Protein AF-A0A3D4BDV1-F1 (afdb_monomer)

Foldseek 3Di:
DDDVVVVVVVVVVVVVVCVVCVVVVVVLVCQQVVFPCPPPPRQRQVSNVVSVVVVCVVVVWDKDKDWAADPVGNNHTDIDIDTDDDDDDDDDDDDDDD

Solvent-accessible surface area (backbone atoms only — not comparable to full-atom values): 6212 Å² total; per-residue (Å²): 134,84,61,63,71,59,55,53,50,53,51,50,54,50,52,53,49,55,61,72,40,44,66,59,57,47,55,55,48,52,59,52,67,71,48,76,40,49,90,78,77,29,80,38,47,66,62,49,48,54,57,52,50,52,51,30,57,75,71,72,47,63,70,48,79,47,81,38,79,29,95,94,44,78,88,39,53,42,77,46,78,48,71,76,82,86,88,68,84,89,78,88,80,83,86,80,81,131

Structure (mmCIF, N/CA/C/O backbone):
data_AF-A0A3D4BDV1-F1
#
_entry.id   AF-A0A3D4BDV1-F1
#
loop_
_atom_site.group_PDB
_atom_site.id
_atom_site.type_symbol
_atom_site.label_atom_id
_atom_site.label_alt_id
_at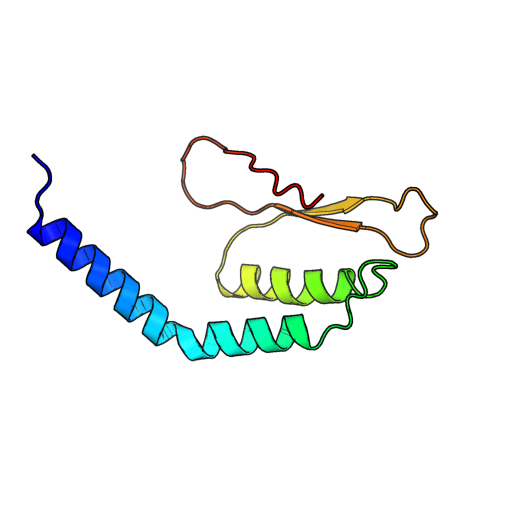om_site.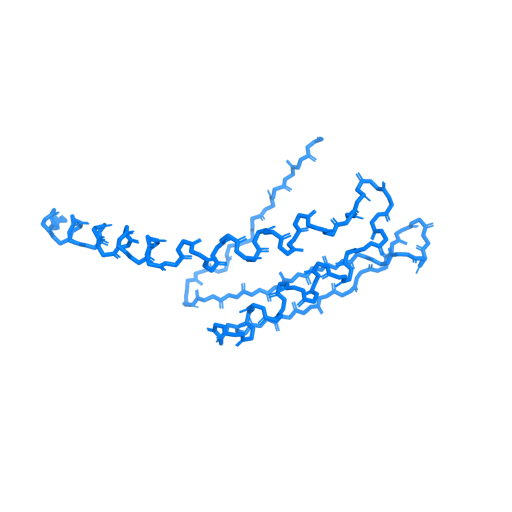label_comp_id
_atom_site.label_asym_id
_atom_site.label_entity_id
_atom_site.label_seq_id
_atom_site.pdbx_PDB_ins_code
_atom_site.Cartn_x
_atom_site.Cartn_y
_atom_site.Cartn_z
_atom_site.occupancy
_atom_site.B_iso_or_equiv
_atom_site.auth_seq_id
_atom_site.auth_comp_id
_atom_site.auth_asym_id
_atom_site.auth_atom_id
_atom_site.pdbx_PDB_model_num
ATOM 1 N N . MET A 1 1 ? -25.227 21.813 16.618 1.00 50.47 1 MET A N 1
ATOM 2 C CA . MET A 1 1 ? -24.485 21.518 17.864 1.00 50.47 1 MET A CA 1
ATOM 3 C C . MET A 1 1 ? -23.869 20.141 17.715 1.00 50.47 1 MET A C 1
ATOM 5 O O . MET A 1 1 ? -24.618 19.193 17.524 1.00 50.47 1 MET A O 1
ATOM 9 N N . VAL A 1 2 ? -22.540 20.036 17.722 1.00 61.28 2 VAL A N 1
ATOM 10 C CA . VAL A 1 2 ? -21.841 18.741 17.698 1.00 61.28 2 VAL A CA 1
ATOM 11 C C . VAL A 1 2 ? -21.939 18.120 19.091 1.00 61.28 2 VAL A C 1
ATOM 13 O O . VAL A 1 2 ? -21.678 18.798 20.084 1.00 61.28 2 VAL A O 1
ATOM 16 N N . ASN A 1 3 ? -22.347 16.853 19.176 1.00 76.38 3 ASN A N 1
ATOM 17 C CA . ASN A 1 3 ? -22.391 16.132 20.444 1.00 76.38 3 ASN A CA 1
ATOM 18 C C . ASN A 1 3 ? -20.964 15.725 20.841 1.00 76.38 3 ASN A C 1
ATOM 20 O O . ASN A 1 3 ? -20.426 14.744 20.333 1.00 76.38 3 ASN A O 1
ATOM 24 N N . TYR A 1 4 ? -20.352 16.493 21.739 1.00 74.12 4 TYR A N 1
ATOM 25 C CA . TYR A 1 4 ? -18.977 16.275 22.198 1.00 74.12 4 TYR A CA 1
ATOM 26 C C . TYR A 1 4 ? -18.740 14.884 22.805 1.00 74.12 4 TYR A C 1
ATOM 28 O O . TYR A 1 4 ? -17.659 14.330 22.623 1.00 74.12 4 TYR A O 1
ATOM 36 N N . ASN A 1 5 ? -19.744 14.290 23.458 1.00 72.25 5 ASN A N 1
ATOM 37 C CA . ASN A 1 5 ? -19.620 12.947 24.035 1.00 72.25 5 ASN A CA 1
ATOM 38 C C . ASN A 1 5 ? -19.496 11.870 22.946 1.00 72.25 5 ASN A C 1
ATOM 40 O O . ASN A 1 5 ? -18.716 10.939 23.101 1.00 72.25 5 ASN A O 1
ATOM 44 N N . LEU A 1 6 ? -20.206 12.037 21.824 1.00 75.06 6 LEU A N 1
ATOM 45 C CA . LEU A 1 6 ? -20.109 11.140 20.667 1.00 75.06 6 LEU A CA 1
ATOM 46 C C . LEU A 1 6 ? -18.745 11.265 19.971 1.00 75.06 6 LEU A C 1
ATOM 48 O O . LEU A 1 6 ? -18.149 10.268 19.584 1.00 75.06 6 LEU A O 1
ATOM 52 N N . VAL A 1 7 ? -18.227 12.489 19.837 1.00 72.19 7 VAL A N 1
ATOM 53 C CA . VA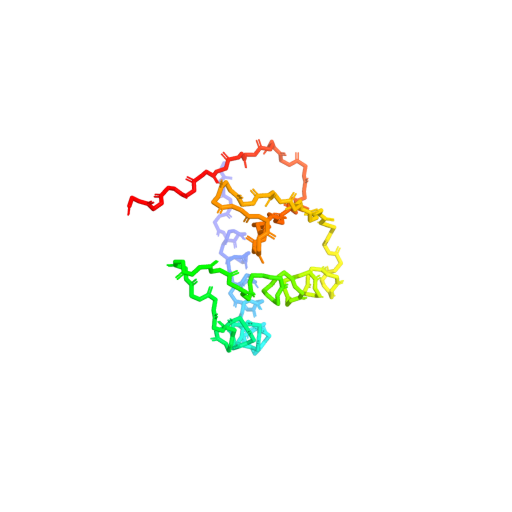L A 1 7 ? -16.904 12.726 19.233 1.00 72.19 7 VAL A CA 1
ATOM 54 C C . VAL A 1 7 ? -15.784 12.133 20.090 1.00 72.19 7 VAL A C 1
ATOM 56 O O . VAL A 1 7 ? -14.829 11.577 19.549 1.00 72.19 7 VAL A O 1
ATOM 59 N N . MET A 1 8 ? -15.888 12.229 21.420 1.00 74.12 8 MET A N 1
ATOM 60 C CA . MET A 1 8 ? -14.924 11.594 22.323 1.00 74.12 8 MET A CA 1
ATOM 61 C C . MET A 1 8 ? -14.970 10.066 22.221 1.00 74.12 8 MET A C 1
ATOM 63 O O . MET A 1 8 ? -13.909 9.457 22.151 1.00 74.12 8 MET A O 1
ATOM 67 N N . ASP A 1 9 ? -16.159 9.464 22.146 1.00 87.12 9 ASP A N 1
ATOM 68 C CA . ASP A 1 9 ? -16.334 8.009 22.011 1.00 87.12 9 ASP A CA 1
ATOM 69 C C . ASP A 1 9 ? -15.701 7.457 20.721 1.00 87.12 9 ASP A C 1
ATOM 71 O O . ASP A 1 9 ? -14.864 6.557 20.775 1.00 87.12 9 ASP A O 1
ATOM 75 N N . VAL A 1 10 ? -15.978 8.082 19.570 1.00 91.56 10 VAL A N 1
ATOM 76 C CA . VAL A 1 10 ? -15.364 7.697 18.283 1.00 91.56 10 VAL A CA 1
ATOM 77 C C . VAL A 1 10 ? -13.840 7.820 18.331 1.00 91.56 10 VAL A C 1
ATOM 79 O O . VAL A 1 10 ? -13.125 6.966 17.812 1.00 91.56 10 VAL A O 1
ATOM 82 N N . LYS A 1 11 ? -13.314 8.867 18.977 1.00 93.25 11 LYS A N 1
ATOM 83 C CA . LYS A 1 11 ? -11.865 9.041 19.113 1.00 93.25 11 LYS A CA 1
ATOM 84 C C . LYS A 1 11 ? -11.227 7.896 19.903 1.00 93.25 11 LYS A C 1
ATOM 86 O O . LYS A 1 11 ? -10.161 7.433 19.507 1.00 93.25 11 LYS A O 1
ATOM 91 N N . PHE A 1 12 ? -11.848 7.452 20.996 1.00 94.38 12 PHE A N 1
ATOM 92 C CA . PHE A 1 12 ? -11.336 6.317 21.768 1.00 94.38 12 PHE A CA 1
ATOM 93 C C . PHE A 1 12 ? -11.401 5.019 20.966 1.00 94.38 12 PHE A C 1
ATOM 95 O O . PHE A 1 12 ? -10.403 4.313 20.908 1.00 94.38 12 PHE A O 1
ATOM 102 N N . GLN A 1 13 ? -12.501 4.776 20.250 1.00 94.50 13 GLN A N 1
ATOM 103 C CA . GLN A 1 13 ? -12.637 3.608 19.372 1.00 94.50 13 GLN A CA 1
ATOM 104 C C . GLN A 1 13 ? -11.544 3.556 18.296 1.00 94.50 13 GLN A C 1
ATOM 106 O O . GLN A 1 13 ? -10.978 2.496 18.047 1.00 94.50 13 GLN A O 1
ATOM 111 N N . ILE A 1 14 ? -11.201 4.698 17.690 1.00 94.81 14 ILE A N 1
ATOM 112 C CA . ILE A 1 14 ? -10.109 4.780 16.710 1.00 94.81 14 ILE A CA 1
ATOM 113 C C . ILE A 1 14 ? -8.755 4.489 17.367 1.00 94.81 14 ILE A C 1
ATOM 115 O O . ILE A 1 14 ? -7.949 3.761 16.798 1.00 94.81 14 ILE A O 1
ATOM 119 N N . ILE A 1 15 ? -8.488 5.044 18.553 1.00 95.75 15 ILE A N 1
ATOM 120 C CA . ILE A 1 15 ? -7.228 4.797 19.272 1.00 95.75 15 ILE A CA 1
ATOM 121 C C . ILE A 1 15 ? -7.091 3.314 19.629 1.00 95.75 15 ILE A C 1
ATOM 123 O O . ILE A 1 15 ? -6.021 2.744 19.421 1.00 95.75 15 ILE A O 1
ATOM 127 N N . ASP A 1 16 ? -8.161 2.692 20.120 1.00 96.50 16 ASP A N 1
ATOM 128 C CA . ASP A 1 16 ? -8.169 1.276 20.480 1.00 96.50 16 ASP A CA 1
ATOM 129 C C . ASP A 1 16 ? -7.969 0.385 19.246 1.00 96.50 16 ASP A C 1
ATOM 131 O O . ASP A 1 16 ? -7.205 -0.576 19.311 1.00 96.50 16 ASP A O 1
ATOM 135 N N . ALA A 1 17 ? -8.575 0.735 18.105 1.00 95.12 17 ALA A N 1
ATOM 136 C CA . ALA A 1 17 ? -8.354 0.038 16.837 1.00 95.12 17 ALA A CA 1
ATOM 137 C C . ALA A 1 17 ? -6.891 0.149 16.368 1.00 95.12 17 ALA A C 1
ATOM 139 O O . ALA A 1 17 ? -6.254 -0.860 16.085 1.00 95.12 17 ALA A O 1
ATOM 140 N N . ILE A 1 18 ? -6.313 1.356 16.385 1.00 94.69 18 ILE A N 1
ATOM 141 C CA . ILE A 1 18 ? -4.897 1.573 16.035 1.00 94.69 18 ILE A CA 1
ATOM 142 C C . ILE A 1 18 ? -3.971 0.772 16.963 1.00 94.69 18 ILE A C 1
ATOM 144 O O . ILE A 1 18 ? -2.974 0.209 16.513 1.00 94.69 18 ILE A O 1
ATOM 148 N N . ALA A 1 19 ? -4.279 0.723 18.262 1.00 96.12 19 ALA A N 1
ATOM 149 C CA . ALA A 1 19 ? -3.499 -0.047 19.225 1.00 96.12 19 ALA A CA 1
ATOM 150 C C . ALA A 1 19 ? -3.607 -1.560 18.976 1.00 96.12 19 ALA A C 1
ATOM 152 O O . ALA A 1 19 ? -2.604 -2.264 19.091 1.00 96.12 19 ALA A O 1
ATOM 153 N N . ALA A 1 20 ? -4.792 -2.055 18.608 1.00 96.88 20 ALA A N 1
ATOM 154 C CA . ALA A 1 20 ? -5.003 -3.456 18.252 1.00 96.88 20 ALA A CA 1
ATOM 155 C C . ALA A 1 20 ? -4.211 -3.862 16.995 1.00 96.88 20 ALA A C 1
ATOM 157 O O . ALA A 1 20 ? -3.645 -4.955 16.958 1.00 96.88 20 ALA A O 1
ATOM 158 N N . ASP A 1 21 ? -4.078 -2.951 16.028 1.00 95.50 21 ASP A N 1
ATOM 159 C CA . ASP A 1 21 ? -3.380 -3.191 14.759 1.00 95.50 21 ASP A CA 1
ATOM 160 C C . ASP A 1 21 ? -1.868 -2.906 14.826 1.00 95.50 21 ASP A C 1
ATOM 162 O O . ASP A 1 21 ? -1.159 -3.010 13.823 1.00 95.50 21 ASP A O 1
ATOM 166 N N . GLN A 1 22 ? -1.324 -2.571 16.004 1.00 96.12 22 GLN A N 1
ATOM 167 C CA . GLN A 1 22 ? 0.082 -2.179 16.165 1.00 96.12 22 GLN A CA 1
ATOM 168 C C . GLN A 1 22 ? 1.063 -3.196 15.566 1.00 96.12 22 GLN A C 1
ATOM 170 O O . GLN A 1 22 ? 2.015 -2.812 14.884 1.00 96.12 22 GLN A O 1
ATOM 175 N N . ASN A 1 23 ? 0.849 -4.488 15.822 1.00 96.19 23 ASN A N 1
ATOM 176 C CA . ASN A 1 23 ? 1.736 -5.535 15.320 1.00 96.19 23 ASN A CA 1
ATOM 177 C C . ASN A 1 23 ? 1.646 -5.675 13.793 1.00 96.19 23 ASN A C 1
ATOM 179 O O . ASN A 1 23 ? 2.651 -5.889 13.125 1.00 96.19 23 ASN A O 1
ATOM 183 N N . GLU A 1 24 ? 0.451 -5.515 13.232 1.00 94.81 24 GLU A N 1
ATOM 184 C CA . GLU A 1 24 ? 0.237 -5.556 11.789 1.00 94.81 24 GLU A CA 1
ATOM 185 C C . GLU A 1 24 ? 0.922 -4.377 11.088 1.00 94.81 24 GLU A C 1
ATOM 187 O O . GLU A 1 24 ? 1.641 -4.578 10.106 1.00 94.81 24 GLU A O 1
ATOM 192 N N . MET A 1 25 ? 0.786 -3.167 11.645 1.00 95.12 25 MET A N 1
ATOM 193 C CA . MET A 1 25 ? 1.496 -1.971 11.181 1.00 95.12 25 MET A CA 1
ATOM 194 C C . MET A 1 25 ? 3.019 -2.124 11.277 1.00 95.12 25 MET A C 1
ATOM 196 O O . MET A 1 25 ? 3.742 -1.644 10.402 1.00 95.12 25 MET A O 1
ATOM 200 N N . LEU A 1 26 ? 3.523 -2.801 12.313 1.00 96.69 26 LEU A N 1
ATOM 201 C CA . LEU A 1 26 ? 4.950 -3.091 12.436 1.00 96.69 26 LEU A CA 1
ATOM 202 C C . LEU A 1 26 ? 5.417 -4.030 11.319 1.00 96.69 26 LEU A C 1
ATOM 204 O O . LEU A 1 26 ? 6.346 -3.685 10.596 1.00 96.69 26 LEU A O 1
ATOM 208 N N . VAL A 1 27 ? 4.737 -5.164 11.126 1.00 95.75 27 VAL A N 1
ATOM 209 C CA . VAL A 1 27 ? 5.111 -6.180 10.127 1.00 95.75 27 VAL A CA 1
ATOM 210 C C . VAL A 1 27 ? 5.110 -5.616 8.705 1.00 95.75 27 VAL A C 1
ATOM 212 O O . VAL A 1 27 ? 6.050 -5.864 7.948 1.00 95.75 27 VAL A O 1
ATOM 215 N N . ILE A 1 28 ? 4.090 -4.837 8.322 1.00 95.50 28 ILE A N 1
ATOM 216 C CA . ILE A 1 28 ? 4.072 -4.206 6.992 1.00 95.50 28 ILE A CA 1
ATOM 217 C C . ILE A 1 28 ? 5.214 -3.192 6.842 1.00 95.50 28 ILE A C 1
ATOM 219 O O . ILE A 1 28 ? 5.879 -3.169 5.807 1.00 95.50 28 ILE A O 1
ATOM 223 N N . THR A 1 29 ? 5.486 -2.394 7.879 1.00 95.88 29 THR A N 1
ATOM 224 C CA . THR A 1 29 ? 6.556 -1.387 7.852 1.00 95.88 29 THR A CA 1
ATOM 225 C C . THR A 1 29 ? 7.930 -2.044 7.749 1.00 95.88 29 THR A C 1
ATOM 227 O O . THR A 1 29 ? 8.745 -1.622 6.934 1.00 95.88 29 THR A O 1
ATOM 230 N N . GLU A 1 30 ? 8.182 -3.107 8.515 1.00 96.56 30 GLU A N 1
ATOM 231 C CA . GLU A 1 30 ? 9.411 -3.903 8.422 1.00 96.56 30 GLU A CA 1
ATOM 232 C C . GLU A 1 30 ? 9.578 -4.510 7.026 1.00 96.56 30 GLU A C 1
ATOM 234 O O . GLU A 1 30 ? 10.664 -4.432 6.450 1.00 96.56 30 GLU A O 1
ATOM 239 N N . GLY A 1 31 ? 8.497 -5.048 6.450 1.00 95.81 31 GLY A N 1
ATOM 240 C CA . GLY A 1 31 ? 8.490 -5.581 5.089 1.00 95.81 31 GLY A CA 1
ATOM 241 C C . GLY A 1 31 ? 8.870 -4.539 4.036 1.00 95.81 31 GLY A C 1
ATOM 242 O O . GLY A 1 31 ? 9.641 -4.847 3.132 1.00 95.81 31 GLY A O 1
ATOM 243 N N . LEU A 1 32 ? 8.388 -3.301 4.172 1.00 94.69 32 LEU A N 1
ATOM 244 C CA . LEU A 1 32 ? 8.741 -2.200 3.272 1.00 94.69 32 LEU A CA 1
ATOM 245 C C . LEU A 1 32 ? 10.185 -1.721 3.472 1.00 94.69 32 LEU A C 1
ATOM 247 O O . LEU A 1 32 ? 10.902 -1.522 2.496 1.00 94.69 32 LEU A O 1
ATOM 251 N N . VAL A 1 33 ? 10.630 -1.556 4.721 1.00 94.25 33 VAL A N 1
ATOM 252 C CA . VAL A 1 33 ? 11.988 -1.080 5.050 1.00 94.25 33 VAL A CA 1
ATOM 253 C C . VAL A 1 33 ? 13.064 -2.094 4.658 1.00 94.25 33 VAL A C 1
ATOM 255 O O . VAL A 1 33 ? 14.176 -1.703 4.30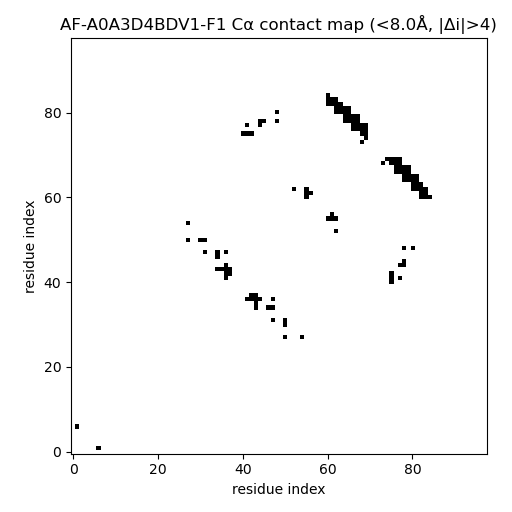7 1.00 94.25 33 VAL A O 1
ATOM 258 N N . ALA A 1 34 ? 12.749 -3.390 4.680 1.00 95.12 34 ALA A N 1
ATOM 259 C CA . ALA A 1 34 ? 13.660 -4.439 4.229 1.00 95.12 34 ALA A CA 1
ATOM 260 C C . ALA A 1 34 ? 13.970 -4.365 2.722 1.00 95.12 34 ALA A C 1
ATOM 262 O O . ALA A 1 34 ? 14.965 -4.935 2.270 1.00 95.12 34 ALA A O 1
ATOM 263 N N . ILE A 1 35 ? 13.142 -3.664 1.941 1.00 94.38 35 ILE A N 1
ATOM 264 C CA . ILE A 1 35 ? 13.347 -3.486 0.508 1.00 94.38 35 ILE A CA 1
ATOM 265 C C . ILE A 1 35 ? 14.313 -2.321 0.291 1.00 94.38 35 ILE A C 1
ATOM 267 O O . ILE A 1 35 ? 14.017 -1.165 0.594 1.00 94.38 35 ILE A O 1
ATOM 271 N N . ALA A 1 36 ? 15.474 -2.620 -0.291 1.00 89.88 36 ALA A N 1
ATOM 272 C CA . ALA A 1 36 ? 16.469 -1.624 -0.675 1.00 89.88 36 ALA A CA 1
ATOM 273 C C . ALA A 1 36 ? 15.996 -0.837 -1.911 1.00 89.88 36 ALA A C 1
ATOM 275 O O . ALA A 1 36 ? 16.437 -1.071 -3.034 1.00 89.88 36 ALA A O 1
ATOM 276 N N . THR A 1 37 ? 15.048 0.077 -1.702 1.00 82.38 37 THR A N 1
ATOM 277 C CA . THR A 1 37 ? 14.356 0.808 -2.771 1.00 82.38 37 THR A CA 1
ATOM 278 C C . THR A 1 37 ? 15.232 1.772 -3.555 1.00 82.38 37 THR A C 1
ATOM 280 O O . THR A 1 37 ? 14.812 2.129 -4.647 1.00 82.38 37 THR A O 1
ATOM 283 N N . GLU A 1 38 ? 16.398 2.166 -3.019 1.00 81.56 38 GLU A N 1
ATOM 284 C CA . GLU A 1 38 ? 17.367 3.121 -3.589 1.00 81.56 38 GLU A CA 1
ATOM 285 C C . GLU A 1 38 ? 16.733 4.102 -4.582 1.00 81.56 38 GLU A C 1
ATOM 287 O O . GLU A 1 38 ? 16.642 3.824 -5.774 1.00 81.56 38 GLU A O 1
ATOM 292 N N . ASN A 1 39 ? 16.283 5.261 -4.113 1.00 76.62 39 ASN A N 1
ATOM 293 C CA . ASN A 1 39 ? 15.688 6.269 -4.984 1.00 76.62 39 ASN A CA 1
ATOM 294 C C . ASN A 1 39 ? 16.700 7.387 -5.295 1.00 76.62 39 ASN A C 1
ATOM 296 O O . ASN A 1 39 ? 16.888 8.235 -4.416 1.00 76.62 39 ASN A O 1
ATOM 300 N N . PRO A 1 40 ? 17.320 7.470 -6.497 1.00 77.19 40 PRO A N 1
ATOM 301 C CA . PRO A 1 40 ? 17.394 6.520 -7.633 1.00 77.19 40 PRO A CA 1
ATOM 302 C C . PRO A 1 40 ? 18.430 5.384 -7.425 1.00 77.19 40 PRO A C 1
ATOM 304 O O . PRO A 1 40 ? 19.310 5.556 -6.580 1.00 77.19 40 PRO A O 1
ATOM 307 N N . PRO A 1 41 ? 18.404 4.263 -8.197 1.00 77.25 41 PRO A N 1
ATOM 308 C CA . PRO A 1 41 ? 17.697 4.039 -9.470 1.00 77.25 41 PRO A CA 1
ATOM 309 C C . PRO A 1 41 ? 16.361 3.268 -9.409 1.00 77.25 41 PRO A C 1
ATOM 311 O O . PRO A 1 41 ? 15.782 2.993 -10.459 1.00 77.25 41 PRO A O 1
ATOM 314 N N . GLY A 1 42 ? 15.846 2.924 -8.229 1.00 82.81 42 GLY A N 1
ATOM 315 C CA . GLY A 1 42 ? 14.495 2.373 -8.056 1.00 82.81 42 GLY A CA 1
ATOM 316 C C . GLY A 1 42 ? 14.342 0.899 -8.435 1.00 82.81 42 GLY A C 1
ATOM 317 O O . GLY A 1 42 ? 13.249 0.465 -8.788 1.00 82.81 42 GLY A O 1
ATOM 318 N N . THR A 1 43 ? 15.424 0.113 -8.396 1.00 86.81 43 THR A N 1
ATOM 319 C CA . THR A 1 43 ? 15.437 -1.267 -8.937 1.00 86.81 43 THR A CA 1
ATOM 320 C C . THR A 1 43 ? 14.491 -2.241 -8.237 1.00 86.81 43 THR A C 1
ATOM 322 O O . THR A 1 43 ? 14.164 -3.278 -8.804 1.00 86.81 43 THR A O 1
ATOM 325 N N . GLN A 1 44 ? 14.059 -1.910 -7.018 1.00 91.06 44 GLN A N 1
ATOM 326 C CA . GLN A 1 44 ? 13.233 -2.767 -6.168 1.00 91.06 44 GLN A CA 1
ATOM 327 C C . GLN A 1 44 ? 11.813 -2.224 -5.962 1.00 91.06 44 GLN A C 1
ATOM 329 O O . GLN A 1 44 ? 11.104 -2.679 -5.068 1.00 91.06 44 GLN A O 1
ATOM 334 N N . TYR A 1 45 ? 11.365 -1.253 -6.767 1.00 91.19 45 TYR A N 1
ATOM 335 C CA . TYR A 1 45 ? 10.007 -0.722 -6.618 1.00 91.19 45 TYR A CA 1
ATOM 336 C C . TYR A 1 45 ? 8.923 -1.777 -6.840 1.00 91.19 45 TYR A C 1
ATOM 338 O O . TYR A 1 45 ? 7.928 -1.742 -6.129 1.00 91.19 45 TYR A O 1
ATOM 346 N N . GLU A 1 46 ? 9.127 -2.747 -7.733 1.00 92.56 46 GLU A N 1
ATOM 347 C CA . GLU A 1 46 ? 8.176 -3.852 -7.935 1.00 92.56 46 GLU A CA 1
ATOM 348 C C . GLU A 1 46 ? 7.961 -4.667 -6.649 1.00 92.56 46 GLU A C 1
ATOM 350 O O . GLU A 1 46 ? 6.824 -4.909 -6.259 1.00 92.56 46 GLU A O 1
ATOM 355 N N . ALA A 1 47 ? 9.031 -4.956 -5.899 1.00 94.06 47 ALA A N 1
ATOM 356 C CA . ALA A 1 47 ? 8.920 -5.639 -4.610 1.00 94.06 47 ALA A CA 1
ATOM 357 C C . ALA A 1 47 ? 8.112 -4.824 -3.581 1.00 94.06 47 ALA A C 1
ATOM 359 O O . ALA A 1 47 ? 7.398 -5.393 -2.754 1.00 94.06 47 ALA A O 1
ATOM 360 N N . CYS A 1 48 ? 8.183 -3.486 -3.624 1.00 94.50 48 CYS A N 1
ATOM 361 C CA . CYS A 1 48 ? 7.321 -2.647 -2.787 1.00 94.50 48 CYS A CA 1
ATOM 362 C C . CYS A 1 48 ? 5.856 -2.751 -3.203 1.00 94.50 48 CYS A C 1
ATOM 364 O O . CYS A 1 48 ? 4.984 -2.796 -2.336 1.00 94.50 48 CYS A O 1
ATOM 366 N N . ILE A 1 49 ? 5.585 -2.799 -4.509 1.00 95.50 49 ILE A N 1
ATOM 367 C CA . ILE A 1 49 ? 4.230 -2.989 -5.026 1.00 95.50 49 ILE A CA 1
ATOM 368 C C . ILE A 1 49 ? 3.666 -4.326 -4.557 1.00 95.50 49 ILE A C 1
ATOM 370 O O . ILE A 1 49 ? 2.543 -4.344 -4.061 1.00 95.50 49 ILE A O 1
ATOM 374 N N . ASP A 1 50 ? 4.438 -5.410 -4.596 1.00 96.06 50 ASP A N 1
ATOM 375 C CA . ASP A 1 50 ? 3.997 -6.722 -4.104 1.00 96.06 50 ASP A CA 1
ATOM 376 C C . ASP A 1 50 ? 3.606 -6.693 -2.617 1.00 96.06 50 ASP A C 1
ATOM 378 O O . ASP A 1 50 ? 2.579 -7.246 -2.222 1.00 96.06 50 ASP A O 1
ATOM 382 N N . VAL A 1 51 ? 4.392 -6.014 -1.771 1.00 96.44 51 VAL A N 1
ATOM 383 C CA . VAL A 1 51 ? 4.069 -5.874 -0.339 1.00 96.44 51 VAL A CA 1
ATOM 384 C C . VAL A 1 51 ? 2.777 -5.081 -0.135 1.00 96.44 51 VAL A C 1
ATOM 386 O O . VAL A 1 51 ? 1.923 -5.495 0.652 1.00 96.44 51 VAL A O 1
ATOM 389 N N . LEU A 1 52 ? 2.623 -3.955 -0.835 1.00 96.00 52 LEU A N 1
ATOM 390 C CA . LEU A 1 52 ? 1.466 -3.070 -0.685 1.00 96.00 52 LEU A CA 1
ATOM 391 C C . LEU A 1 52 ? 0.184 -3.702 -1.234 1.00 96.00 52 LEU A C 1
ATOM 393 O O . LEU A 1 52 ? -0.850 -3.659 -0.576 1.00 96.00 52 LEU A O 1
ATOM 397 N N . THR A 1 53 ? 0.249 -4.315 -2.413 1.00 97.19 53 THR A N 1
ATOM 398 C CA . THR A 1 53 ? -0.904 -4.953 -3.063 1.00 97.19 53 THR A CA 1
ATOM 399 C C . THR A 1 53 ? -1.394 -6.168 -2.290 1.00 97.19 53 THR A C 1
ATOM 401 O O . THR A 1 53 ? -2.589 -6.268 -2.027 1.00 97.19 53 THR A O 1
ATOM 404 N N . ARG A 1 54 ? -0.483 -7.006 -1.774 1.00 96.75 54 ARG A N 1
ATOM 405 C CA . ARG A 1 54 ? -0.850 -8.095 -0.859 1.00 96.75 54 ARG A CA 1
ATOM 406 C C . ARG 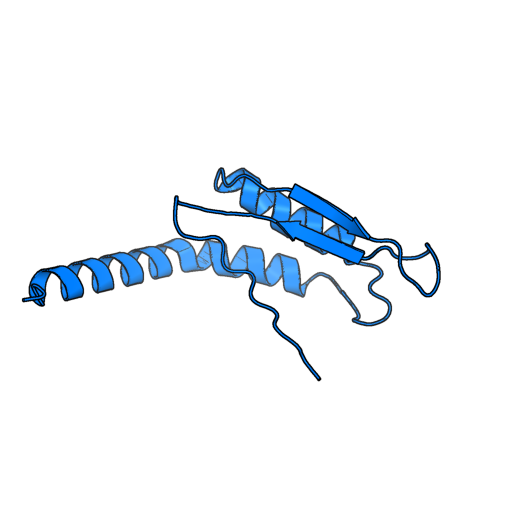A 1 54 ? -1.582 -7.579 0.379 1.00 96.75 54 ARG A C 1
ATOM 408 O O . ARG A 1 54 ? -2.553 -8.194 0.808 1.00 96.75 54 ARG A O 1
ATOM 415 N N . LYS A 1 55 ? -1.152 -6.447 0.947 1.00 95.50 55 LYS A N 1
ATOM 416 C CA . LYS A 1 55 ? -1.855 -5.844 2.086 1.00 95.50 55 LYS A CA 1
ATOM 417 C C . LYS A 1 55 ? -3.259 -5.378 1.709 1.00 95.50 55 LYS A C 1
ATOM 419 O O . LYS A 1 55 ? -4.190 -5.599 2.477 1.00 95.50 55 LYS A O 1
ATOM 424 N N . LEU A 1 56 ? -3.401 -4.729 0.555 1.00 96.19 56 LEU A N 1
ATOM 425 C CA . LEU A 1 56 ? -4.687 -4.249 0.052 1.00 96.19 56 LEU A CA 1
ATOM 426 C C . LEU A 1 56 ? -5.662 -5.412 -0.187 1.00 96.19 56 LEU A C 1
ATOM 428 O O . LEU A 1 56 ? -6.819 -5.318 0.222 1.00 96.19 56 LEU A O 1
ATOM 432 N N . ASP A 1 57 ? -5.175 -6.533 -0.726 1.00 97.12 57 ASP A N 1
ATOM 433 C CA . ASP A 1 57 ? -5.940 -7.780 -0.838 1.00 97.12 57 ASP A CA 1
ATOM 434 C C . ASP A 1 57 ? -6.364 -8.324 0.535 1.00 97.12 57 ASP A C 1
ATOM 436 O O . ASP A 1 57 ? -7.536 -8.641 0.739 1.00 97.12 57 ASP A O 1
ATOM 440 N N . GLU A 1 58 ? -5.442 -8.398 1.505 1.00 95.75 58 GLU A N 1
ATOM 441 C CA . GLU A 1 58 ? -5.724 -8.888 2.866 1.00 95.75 58 GLU A CA 1
ATOM 442 C C . GLU A 1 58 ? -6.859 -8.103 3.549 1.00 95.75 58 GLU A C 1
ATOM 444 O O . GLU A 1 58 ? -7.703 -8.695 4.225 1.00 95.75 58 GLU A O 1
ATOM 449 N N . ILE A 1 59 ? -6.907 -6.780 3.352 1.00 93.25 59 ILE A N 1
ATOM 450 C CA . ILE A 1 59 ? -7.945 -5.907 3.928 1.00 93.25 59 ILE A CA 1
ATOM 451 C C . ILE A 1 59 ? -9.172 -5.737 3.018 1.00 93.25 59 ILE A C 1
ATOM 453 O O . ILE A 1 59 ? -10.083 -4.985 3.359 1.00 93.25 59 ILE A O 1
ATOM 457 N N . ASN A 1 60 ? -9.230 -6.454 1.890 1.00 95.62 60 ASN A N 1
ATOM 458 C CA . ASN A 1 60 ? -10.298 -6.388 0.887 1.00 95.62 60 ASN A CA 1
ATOM 459 C C . ASN A 1 60 ? -10.537 -4.973 0.330 1.00 95.62 60 ASN A C 1
ATOM 461 O O . ASN A 1 60 ? -11.681 -4.572 0.095 1.00 95.62 60 ASN A O 1
ATOM 465 N N . LEU A 1 61 ? -9.465 -4.207 0.118 1.00 95.00 61 LEU A N 1
ATOM 466 C CA . LEU A 1 61 ? -9.533 -2.875 -0.469 1.00 95.00 61 LEU A CA 1
ATOM 467 C C . LEU A 1 61 ? -9.116 -2.930 -1.940 1.00 95.00 61 LEU A C 1
ATOM 469 O O . LEU A 1 61 ? -7.973 -3.238 -2.261 1.00 95.00 61 LEU A O 1
ATOM 473 N N . ALA A 1 62 ? -10.050 -2.611 -2.837 1.00 94.94 62 ALA A N 1
ATOM 474 C CA . ALA A 1 62 ? -9.791 -2.621 -4.272 1.00 94.94 62 ALA A CA 1
ATOM 475 C C . ALA A 1 62 ? -8.673 -1.636 -4.655 1.00 94.94 62 ALA A C 1
ATOM 477 O O . ALA A 1 62 ? -8.574 -0.528 -4.110 1.00 94.94 62 ALA A O 1
ATOM 478 N N . TYR A 1 63 ? -7.850 -2.034 -5.623 1.00 96.00 63 TYR A N 1
ATOM 479 C CA . TYR A 1 63 ? -6.762 -1.211 -6.130 1.00 96.00 63 TYR A CA 1
ATOM 480 C C . TYR A 1 63 ? -6.477 -1.461 -7.613 1.00 96.00 63 TYR A C 1
ATOM 482 O O . TYR A 1 63 ? -6.845 -2.489 -8.180 1.00 96.00 63 TYR A O 1
ATOM 490 N N . GLU A 1 64 ? -5.784 -0.508 -8.227 1.00 96.50 64 GLU A N 1
ATOM 491 C CA . GLU A 1 64 ? -5.209 -0.594 -9.566 1.00 96.50 64 GLU A CA 1
ATOM 492 C C . GLU A 1 64 ? -3.709 -0.295 -9.487 1.00 96.50 64 GLU A C 1
ATOM 494 O O . GLU A 1 64 ? -3.291 0.652 -8.817 1.00 96.50 64 GLU A O 1
ATOM 499 N N . VAL A 1 65 ? -2.898 -1.095 -10.182 1.00 96.12 65 VAL A N 1
ATOM 500 C CA . VAL A 1 65 ? -1.462 -0.843 -10.351 1.00 96.12 65 VAL A CA 1
ATOM 501 C C . VAL A 1 65 ? -1.222 -0.280 -11.745 1.00 96.12 65 VAL A C 1
ATOM 503 O O . VAL A 1 65 ? -1.553 -0.919 -12.742 1.00 96.12 65 VAL A O 1
ATOM 506 N N . ILE A 1 66 ? -0.602 0.896 -11.815 1.00 94.38 66 ILE A N 1
ATOM 507 C CA . ILE A 1 66 ? -0.220 1.546 -13.070 1.00 94.38 66 ILE A CA 1
ATOM 508 C C . ILE A 1 66 ? 1.297 1.485 -13.213 1.00 94.38 66 ILE A C 1
ATOM 510 O O . ILE A 1 66 ? 2.028 2.097 -12.432 1.00 94.38 66 ILE A O 1
ATOM 514 N N . THR A 1 67 ? 1.763 0.792 -14.249 1.00 92.50 67 THR A N 1
ATOM 515 C CA . THR A 1 67 ? 3.181 0.737 -14.621 1.00 92.5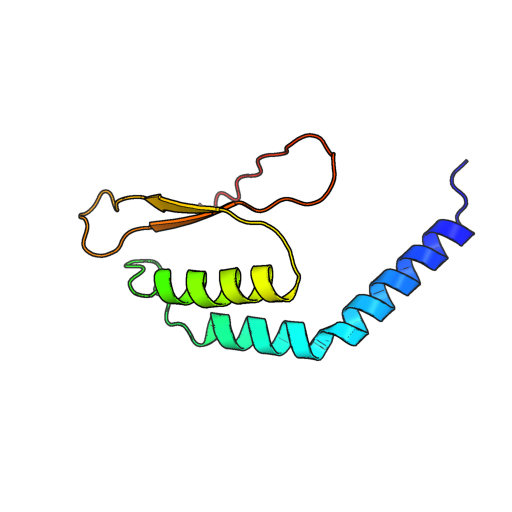0 67 THR A CA 1
ATOM 516 C C . THR A 1 67 ? 3.510 1.872 -15.584 1.00 92.50 67 THR A C 1
ATOM 518 O O . THR A 1 67 ? 2.893 2.007 -16.641 1.00 92.50 67 THR A O 1
ATOM 521 N N . VAL A 1 68 ? 4.506 2.683 -15.236 1.00 88.94 68 VAL A N 1
ATOM 522 C CA . VAL A 1 68 ? 4.951 3.838 -16.020 1.00 88.94 68 VAL A CA 1
ATOM 523 C C . VAL A 1 68 ? 6.394 3.619 -16.478 1.00 88.94 68 VAL A C 1
ATOM 525 O O . VAL A 1 68 ? 7.271 3.404 -15.636 1.00 88.94 68 VAL A O 1
ATOM 528 N N . PRO A 1 69 ? 6.678 3.683 -17.793 1.00 84.50 69 PRO A N 1
ATOM 529 C CA . PRO A 1 69 ? 8.041 3.588 -18.305 1.00 84.50 69 PRO A CA 1
ATOM 530 C C . PRO A 1 69 ? 8.949 4.648 -17.681 1.00 84.50 69 PRO A C 1
ATOM 532 O O . PRO A 1 69 ? 8.540 5.790 -17.456 1.00 84.50 69 PRO A O 1
ATOM 535 N N . ASN A 1 70 ? 10.197 4.283 -17.405 1.00 78.56 70 ASN A N 1
ATOM 536 C CA . ASN A 1 70 ? 11.166 5.234 -16.885 1.00 78.56 70 ASN A CA 1
ATOM 537 C C . ASN A 1 70 ? 11.731 6.084 -18.042 1.00 78.56 70 ASN A C 1
ATOM 539 O O . ASN A 1 70 ? 12.223 5.514 -19.018 1.00 78.56 70 ASN A O 1
ATOM 543 N N . PRO A 1 71 ? 11.687 7.432 -17.954 1.00 71.12 71 PRO A N 1
ATOM 544 C CA . PRO A 1 71 ? 12.178 8.318 -19.013 1.00 71.12 71 PRO A CA 1
ATOM 545 C C . PRO A 1 71 ? 13.651 8.105 -19.382 1.00 71.12 71 PRO A C 1
ATOM 547 O O . PRO A 1 71 ? 14.048 8.396 -20.507 1.00 71.12 71 PRO A O 1
ATOM 550 N N . GLU A 1 72 ? 14.460 7.601 -18.446 1.00 72.69 72 GLU A N 1
ATOM 551 C CA . GLU A 1 72 ? 15.892 7.333 -18.631 1.00 72.69 72 GLU A CA 1
ATOM 552 C C . GLU A 1 72 ? 16.173 5.927 -19.211 1.00 72.69 72 GLU A C 1
ATOM 554 O O . GLU A 1 72 ? 17.330 5.549 -19.402 1.00 72.69 72 GLU A O 1
ATOM 559 N N . GLY A 1 73 ? 15.119 5.163 -19.533 1.00 65.06 73 GLY A N 1
ATOM 560 C CA . GLY A 1 73 ? 15.158 3.846 -20.173 1.00 65.06 73 GLY A CA 1
ATOM 561 C C . GLY A 1 73 ? 14.377 2.775 -19.402 1.00 65.06 73 GLY A C 1
ATOM 562 O O . GLY A 1 73 ? 14.297 2.806 -18.178 1.00 65.06 73 GLY A O 1
ATOM 563 N N . ASP A 1 74 ? 13.862 1.764 -20.110 1.00 61.59 74 ASP A N 1
ATOM 564 C CA . ASP A 1 74 ? 12.946 0.725 -19.587 1.00 61.59 74 ASP A CA 1
ATOM 565 C C . ASP A 1 74 ? 13.554 -0.244 -18.554 1.00 61.59 74 ASP A C 1
ATOM 567 O O . ASP A 1 74 ? 12.932 -1.236 -18.180 1.00 61.59 74 ASP A O 1
ATOM 571 N N . LYS A 1 75 ? 14.781 0.001 -18.082 1.00 70.88 75 LYS A N 1
ATOM 572 C CA . LYS A 1 75 ? 15.487 -0.941 -17.207 1.00 70.88 75 LYS A CA 1
ATOM 573 C C . LYS A 1 75 ? 14.813 -1.085 -15.837 1.00 70.88 75 LYS A C 1
ATOM 575 O O . LYS A 1 75 ? 14.893 -2.168 -15.270 1.00 70.88 75 LYS A O 1
ATOM 580 N N . TYR A 1 76 ? 14.145 -0.035 -15.344 1.00 79.00 76 TYR A N 1
ATOM 581 C CA . TYR A 1 76 ? 13.420 -0.028 -14.065 1.00 79.00 76 TYR A CA 1
ATOM 582 C C . TYR A 1 76 ? 12.159 0.851 -14.173 1.00 79.00 76 TYR A C 1
ATOM 584 O O . TYR A 1 76 ? 12.285 2.074 -14.050 1.00 79.00 76 TYR A O 1
ATOM 592 N N . PRO A 1 77 ? 10.966 0.289 -14.457 1.00 85.06 77 PRO A N 1
ATOM 593 C CA . PRO A 1 77 ? 9.730 1.067 -14.531 1.00 85.06 77 PRO A CA 1
ATOM 594 C C . PRO A 1 77 ? 9.348 1.656 -13.166 1.00 85.06 77 PRO A C 1
ATOM 596 O O . PRO A 1 77 ? 9.765 1.181 -12.109 1.00 85.06 77 PRO A O 1
ATOM 599 N N . ARG A 1 78 ? 8.533 2.711 -13.196 1.00 87.38 78 ARG A N 1
ATOM 600 C CA . ARG A 1 78 ? 7.891 3.287 -12.010 1.00 87.38 78 ARG A CA 1
ATOM 601 C C . ARG A 1 78 ? 6.494 2.702 -11.855 1.00 87.38 78 ARG A C 1
ATOM 603 O O . ARG A 1 78 ? 5.883 2.281 -12.835 1.00 87.38 78 ARG A O 1
ATOM 610 N N . TYR A 1 79 ? 5.978 2.729 -10.636 1.00 90.38 79 TYR A N 1
ATOM 611 C CA . TYR A 1 79 ? 4.674 2.169 -10.318 1.00 90.38 79 TYR A CA 1
ATOM 612 C C . TYR A 1 79 ? 3.848 3.158 -9.502 1.00 90.38 79 TYR A C 1
ATOM 614 O O . TYR A 1 79 ? 4.379 3.850 -8.631 1.00 90.38 79 TYR A O 1
ATOM 622 N N . TYR A 1 80 ? 2.548 3.189 -9.767 1.00 91.50 80 TYR A N 1
ATOM 623 C CA . TYR A 1 80 ? 1.553 3.856 -8.935 1.00 91.50 80 TYR A CA 1
ATOM 624 C C . TYR A 1 80 ? 0.525 2.830 -8.470 1.00 91.50 80 TYR A C 1
ATOM 626 O O . TYR A 1 80 ? 0.151 1.945 -9.238 1.00 91.50 80 TYR A O 1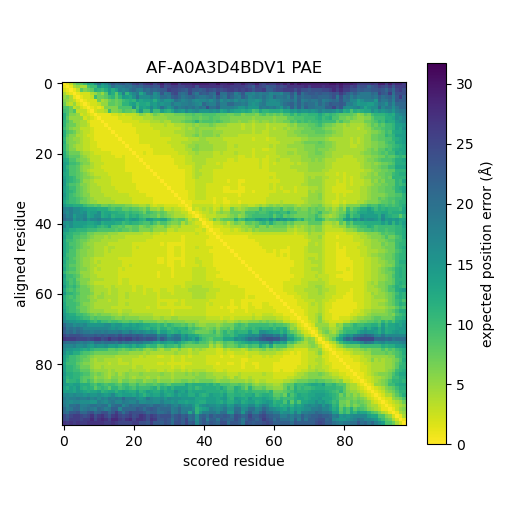
ATOM 634 N N . ILE A 1 81 ? 0.050 2.980 -7.235 1.00 94.50 81 ILE A N 1
ATOM 635 C CA . ILE A 1 81 ? -1.110 2.249 -6.723 1.00 94.50 81 ILE A CA 1
ATOM 636 C C . ILE A 1 81 ? -2.232 3.259 -6.531 1.00 94.50 81 ILE A C 1
ATOM 638 O O . ILE A 1 81 ? -2.075 4.232 -5.792 1.00 94.50 81 ILE A O 1
ATOM 642 N N . LEU A 1 82 ? -3.357 3.024 -7.196 1.00 92.25 82 LEU A N 1
ATOM 643 C CA . LEU A 1 82 ? -4.594 3.759 -6.974 1.00 92.25 82 LEU A CA 1
ATOM 644 C C . LEU A 1 82 ? -5.523 2.890 -6.141 1.00 92.25 82 LEU A C 1
ATOM 646 O O . LEU A 1 82 ? -5.793 1.750 -6.498 1.00 92.25 82 LEU A O 1
ATOM 650 N N . SER A 1 83 ? -6.013 3.424 -5.030 1.00 90.81 83 SER A N 1
ATOM 651 C CA . SER A 1 83 ? -6.967 2.748 -4.157 1.00 90.81 83 SER A CA 1
ATOM 652 C C . SER A 1 83 ? -7.869 3.793 -3.504 1.00 90.81 83 SER A C 1
ATOM 654 O O . SER A 1 83 ? -7.461 4.942 -3.321 1.00 90.81 83 SER A O 1
ATOM 656 N N . GLY A 1 84 ? -9.111 3.427 -3.198 1.00 86.88 84 GLY A N 1
ATOM 657 C CA . GLY A 1 84 ? -10.112 4.355 -2.683 1.00 86.88 84 GLY A CA 1
ATOM 658 C C . GLY A 1 84 ? -11.133 3.662 -1.791 1.00 86.88 84 GLY A C 1
ATOM 659 O O . GLY A 1 84 ? -11.472 2.502 -2.009 1.00 86.88 84 GLY A O 1
ATOM 660 N N . TYR A 1 85 ? -11.632 4.391 -0.793 1.00 87.56 85 TYR A N 1
ATOM 661 C CA . TYR A 1 85 ? -12.666 3.922 0.123 1.00 87.56 85 TYR A CA 1
ATOM 662 C C . TYR A 1 85 ? -13.709 5.020 0.368 1.00 87.56 85 TYR A C 1
ATOM 664 O O . TYR A 1 85 ? -13.357 6.164 0.657 1.00 87.56 85 TYR A O 1
ATOM 672 N N . GLY A 1 86 ? -14.990 4.654 0.293 1.00 88.44 86 GLY A N 1
ATOM 673 C CA . GLY A 1 86 ? -16.122 5.562 0.488 1.00 88.44 86 GLY A CA 1
ATOM 674 C C . GLY A 1 86 ? -16.585 6.287 -0.783 1.00 88.44 86 GLY A C 1
ATOM 675 O O . GLY A 1 86 ? -16.111 6.024 -1.883 1.00 88.44 86 GLY A O 1
ATOM 676 N N . GLU A 1 87 ? -17.542 7.201 -0.610 1.00 85.62 87 GLU A N 1
ATOM 677 C CA . GLU A 1 87 ? -18.227 7.936 -1.695 1.00 85.62 87 GLU A CA 1
ATOM 678 C C . GLU A 1 87 ? -17.916 9.445 -1.675 1.00 85.62 87 GLU A C 1
ATOM 680 O O . GLU A 1 87 ? -18.672 10.266 -2.194 1.00 85.62 87 GLU A O 1
ATOM 685 N N . GLY A 1 88 ? -16.821 9.833 -1.014 1.00 83.38 88 GLY A N 1
ATOM 686 C CA . GLY A 1 88 ? -16.373 11.223 -0.980 1.00 83.38 88 GLY A CA 1
ATOM 687 C C . GLY A 1 88 ? -15.932 11.725 -2.357 1.00 83.38 88 GLY A C 1
ATOM 688 O O . GL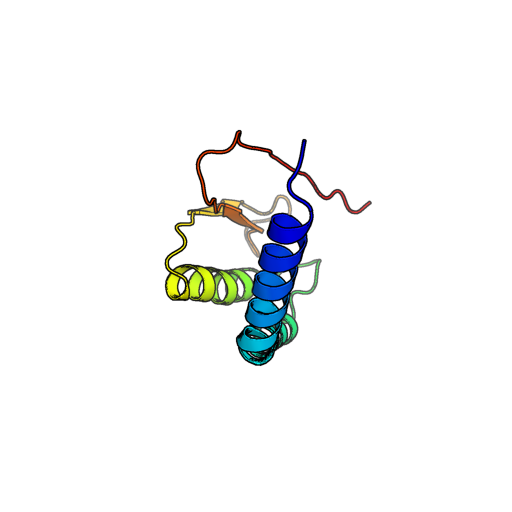Y A 1 88 ? -15.623 10.942 -3.255 1.00 83.38 88 GLY A O 1
ATOM 689 N N . GLU A 1 89 ? -15.873 13.048 -2.516 1.00 83.31 89 GLU A N 1
ATOM 690 C CA . GLU A 1 89 ? -15.282 13.655 -3.711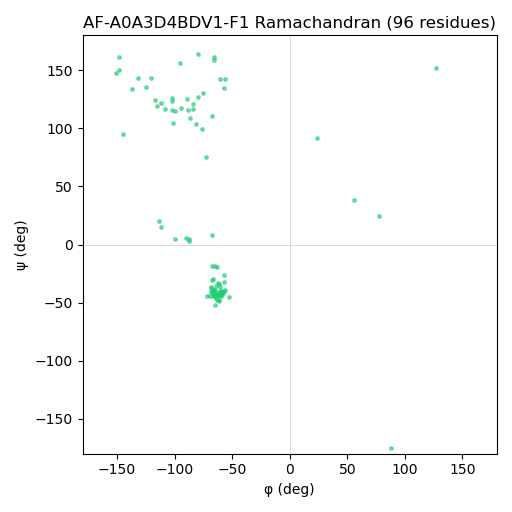 1.00 83.31 89 GLU A CA 1
ATOM 691 C C . GLU A 1 89 ? -13.829 13.181 -3.873 1.00 83.31 89 GLU A C 1
ATOM 693 O O . GLU A 1 89 ? -13.066 13.143 -2.903 1.00 83.31 89 GLU A O 1
ATOM 698 N N . GLN A 1 90 ? -13.447 12.793 -5.092 1.00 73.06 90 GLN A N 1
ATOM 699 C CA . GLN A 1 90 ? -12.088 12.335 -5.365 1.00 73.06 90 GLN A CA 1
ATOM 700 C C . GLN A 1 90 ? -11.109 13.502 -5.226 1.00 73.06 90 GLN A C 1
ATOM 702 O O . GLN A 1 90 ? -11.079 14.414 -6.051 1.00 73.06 90 GLN A O 1
ATOM 707 N N . VAL A 1 91 ? -10.279 13.448 -4.188 1.00 71.06 91 VAL A N 1
ATOM 708 C CA . VAL A 1 91 ? -9.204 14.414 -3.962 1.00 71.06 91 VAL A CA 1
ATOM 709 C C . VAL A 1 91 ? -7.894 13.805 -4.443 1.00 71.06 91 VAL A C 1
ATOM 711 O O . VAL A 1 91 ? -7.408 12.829 -3.876 1.00 71.06 91 VAL A O 1
ATOM 714 N N . LEU A 1 92 ? -7.299 14.399 -5.477 1.00 69.19 92 LEU A N 1
ATOM 715 C CA . LEU A 1 92 ? -5.930 14.091 -5.881 1.00 69.19 92 LEU A CA 1
ATOM 716 C C . LEU A 1 92 ? -4.970 14.993 -5.103 1.00 69.19 92 LEU A C 1
ATOM 718 O O . LEU A 1 92 ? -4.990 16.214 -5.261 1.00 69.19 92 LEU A O 1
ATOM 722 N N . TYR A 1 93 ? -4.129 14.395 -4.263 1.00 62.88 93 TYR A N 1
ATOM 723 C CA . TYR A 1 93 ? -3.148 15.114 -3.459 1.00 62.88 93 TYR A CA 1
ATOM 724 C C . TYR A 1 93 ? -1.727 14.739 -3.882 1.00 62.88 93 TYR A C 1
ATOM 726 O O . TYR A 1 93 ? -1.327 13.581 -3.794 1.00 62.88 93 TYR A O 1
ATOM 734 N N . PHE A 1 94 ? -0.957 15.726 -4.342 1.00 61.81 94 PHE A N 1
ATOM 735 C CA . PHE A 1 94 ? 0.449 15.547 -4.692 1.00 61.81 94 PHE A CA 1
ATOM 736 C C . PHE A 1 94 ? 1.333 15.927 -3.500 1.00 61.81 94 PHE A C 1
ATOM 738 O O . PHE A 1 94 ? 1.355 17.086 -3.086 1.00 61.81 94 PHE A O 1
ATOM 745 N N . HIS A 1 95 ? 2.096 14.969 -2.971 1.00 48.47 95 HIS A N 1
ATOM 746 C CA . HIS A 1 95 ? 3.302 15.282 -2.206 1.00 48.47 95 HIS A CA 1
ATOM 747 C C . HIS A 1 95 ? 4.437 15.549 -3.196 1.00 48.47 95 HIS A C 1
ATOM 749 O O . HIS A 1 95 ? 4.969 14.628 -3.811 1.00 48.47 95 HIS A O 1
ATOM 755 N N . LEU A 1 96 ? 4.774 16.824 -3.375 1.00 40.19 96 LEU A N 1
ATOM 756 C CA . LEU A 1 96 ? 6.016 17.232 -4.020 1.00 40.19 96 LEU A CA 1
ATOM 757 C C . LEU A 1 96 ? 7.084 17.273 -2.922 1.00 40.19 96 LEU A C 1
ATOM 759 O O . LEU A 1 96 ? 7.013 18.120 -2.035 1.00 40.19 96 LEU A O 1
ATOM 763 N N . CYS A 1 97 ? 8.022 16.327 -2.938 1.00 39.00 97 CYS A N 1
ATOM 764 C CA . CYS A 1 97 ? 9.320 16.564 -2.313 1.00 39.00 97 CYS A CA 1
ATOM 765 C C . CYS A 1 97 ? 10.171 17.304 -3.345 1.00 39.00 97 CYS A C 1
ATOM 767 O O . CYS A 1 97 ? 10.352 16.784 -4.449 1.00 39.00 97 CYS A O 1
ATOM 769 N N . ASP A 1 98 ? 10.625 18.503 -2.983 1.00 38.06 98 ASP A N 1
ATOM 770 C CA . ASP A 1 98 ? 11.649 19.254 -3.716 1.00 38.06 98 ASP A CA 1
ATOM 771 C C . ASP A 1 98 ? 13.013 18.544 -3.651 1.00 38.06 98 ASP A C 1
ATOM 773 O O . ASP A 1 98 ? 13.341 17.978 -2.578 1.00 38.06 98 ASP A O 1
#

Sequence (98 aa):
MVNYNLVMDVKFQIIDAIAADQNEMLVITEGLVAIATENPPGTQYEACIDVLTRKLDEINLAYEVITVPNPEGDKYPRYYILSGYGEGEQVLYFHLCD

Mean predicted aligned error: 7.6 Å

Secondary structure (DSSP, 8-state):
---HHHHHHHHHHHHHHHHHTHHHHHHHHHHHHTS---TTT-TTHHHHHHHHHHHHHHTT--EEEEEE--TT-TTS-EEEEEE--SSS----------

Nearest PDB structures (foldseek):
  4x8w-assembly1_D  TM=5.168E-01  e=4.273E+00  Drosophila melanogaster
  2iu7-assembly1_I  TM=2.915E-01  e=3.765E-01  Escherichia coli
  9hmf-assembly1_C  TM=3.259E-01  e=3.286E+00  Campylobacter jejuni
  7ane-assembly1_Ap  TM=2.824E-01  e=3.077E+00  Leishmania major
  8cll-assembly1_F  TM=3.229E-01  e=4.873E+00  Homo sapiens

pLDDT: mean 85.48, std 13.95, range [38.06, 97.19]

Radius of gyration: 17.91 Å; Cα contacts (8 Å, |Δi|>4): 67; chains: 1; bounding box: 42×30×44 Å